Protein AF-A0A944JKP2-F1 (afdb_monomer_lite)

Structure (mmCIF, N/CA/C/O backbone):
data_AF-A0A944JKP2-F1
#
_entry.id   AF-A0A944JKP2-F1
#
loop_
_atom_site.group_PDB
_atom_site.id
_atom_site.type_symbol
_atom_site.label_atom_id
_atom_site.label_alt_id
_atom_site.label_comp_id
_atom_site.label_asym_id
_atom_site.label_entity_id
_atom_site.label_seq_id
_atom_site.pdbx_PDB_ins_code
_atom_site.Cartn_x
_atom_site.Cartn_y
_atom_site.Cartn_z
_atom_site.occupancy
_atom_site.B_iso_or_equiv
_atom_site.auth_seq_id
_atom_site.auth_comp_id
_atom_site.auth_asym_id
_atom_site.au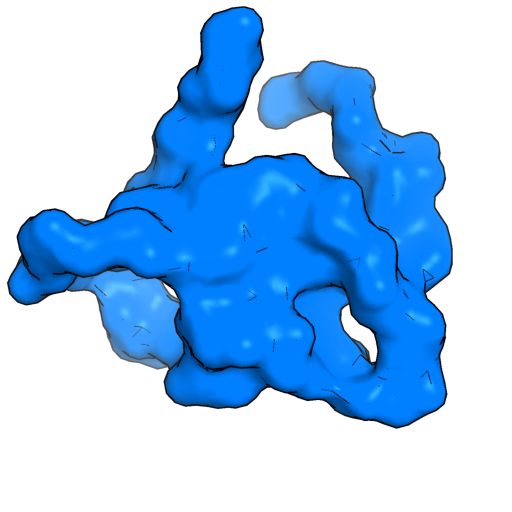th_atom_id
_atom_site.pdbx_PDB_model_num
ATOM 1 N N . MET A 1 1 ? -2.699 17.265 1.364 1.00 40.09 1 MET A N 1
ATOM 2 C CA . MET A 1 1 ? -3.724 16.443 2.036 1.00 40.09 1 MET A CA 1
ATOM 3 C C . MET A 1 1 ? -3.439 15.022 1.600 1.00 40.09 1 MET A C 1
ATOM 5 O O . MET A 1 1 ? -3.475 14.791 0.402 1.00 40.09 1 MET A O 1
ATOM 9 N N . ALA A 1 2 ? -2.970 14.159 2.502 1.00 48.22 2 ALA A N 1
ATOM 10 C CA . ALA A 1 2 ? -2.694 12.766 2.161 1.00 48.22 2 ALA A CA 1
ATOM 11 C C . ALA A 1 2 ? -4.036 12.032 2.059 1.00 48.22 2 ALA A C 1
ATOM 13 O O . ALA A 1 2 ? -4.831 12.096 2.997 1.00 48.22 2 ALA A O 1
ATOM 14 N N . ASP A 1 3 ? -4.303 11.418 0.911 1.00 54.09 3 ASP A N 1
ATOM 15 C CA . ASP A 1 3 ? -5.471 10.568 0.706 1.00 54.09 3 ASP A CA 1
ATOM 16 C C . ASP A 1 3 ? -5.362 9.349 1.623 1.00 54.09 3 ASP A C 1
ATOM 18 O O . ASP A 1 3 ? -4.413 8.569 1.526 1.00 54.09 3 ASP A O 1
ATOM 22 N N . LEU A 1 4 ? -6.312 9.207 2.548 1.00 59.75 4 LEU A N 1
ATOM 23 C CA . LEU A 1 4 ? -6.354 8.069 3.451 1.00 59.75 4 LEU A CA 1
ATOM 24 C C . LEU A 1 4 ? -7.038 6.895 2.747 1.00 59.75 4 LEU A C 1
ATOM 26 O O . LEU A 1 4 ? -8.253 6.905 2.555 1.00 59.75 4 LEU A O 1
ATOM 30 N N . VAL A 1 5 ? -6.269 5.863 2.406 1.00 68.12 5 VAL A N 1
ATOM 31 C CA . VAL A 1 5 ? -6.816 4.615 1.858 1.00 68.12 5 VAL A CA 1
ATOM 32 C C . VAL A 1 5 ? -7.253 3.705 3.007 1.00 68.12 5 VAL A C 1
ATOM 34 O O . VAL A 1 5 ? -6.447 3.401 3.889 1.00 68.12 5 VAL A O 1
ATOM 37 N N . VAL A 1 6 ? -8.516 3.258 2.980 1.00 71.19 6 VAL A N 1
ATOM 38 C CA .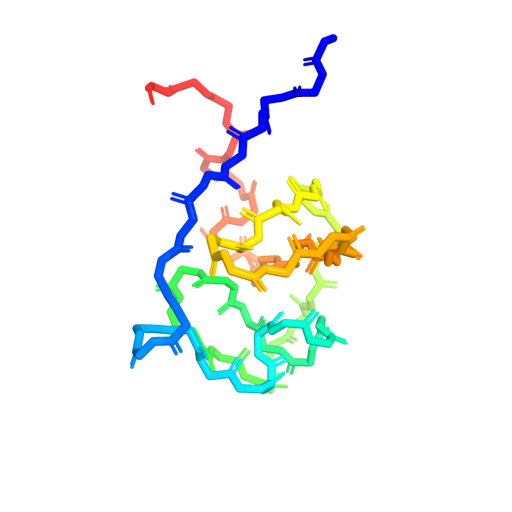 VAL A 1 6 ? -9.071 2.267 3.917 1.00 71.19 6 VAL A CA 1
ATOM 39 C C . VAL A 1 6 ? -9.214 0.921 3.208 1.00 71.19 6 VAL A C 1
ATOM 41 O O . VAL A 1 6 ? -9.957 0.818 2.236 1.00 71.19 6 VAL A O 1
ATOM 44 N N . ALA A 1 7 ? -8.507 -0.103 3.690 1.00 68.31 7 ALA A N 1
ATOM 45 C CA . ALA A 1 7 ? -8.539 -1.465 3.143 1.00 68.31 7 ALA A CA 1
ATOM 46 C C . ALA A 1 7 ? -8.962 -2.493 4.208 1.00 68.31 7 ALA A C 1
ATOM 48 O O . ALA A 1 7 ? -8.816 -2.230 5.403 1.00 68.31 7 ALA A O 1
ATOM 49 N N . ASP A 1 8 ? -9.469 -3.654 3.781 1.00 74.62 8 ASP A N 1
ATOM 50 C CA . ASP A 1 8 ? -9.739 -4.802 4.658 1.00 74.62 8 ASP A CA 1
ATOM 51 C C . ASP A 1 8 ? -8.483 -5.675 4.815 1.00 74.62 8 ASP A C 1
ATOM 53 O O . ASP A 1 8 ? -7.711 -5.842 3.867 1.00 74.62 8 ASP A O 1
ATOM 57 N N . ILE A 1 9 ? -8.253 -6.236 6.007 1.00 68.81 9 ILE A N 1
ATOM 58 C CA . ILE A 1 9 ? -7.047 -7.037 6.255 1.00 68.81 9 ILE A CA 1
ATOM 59 C C . ILE A 1 9 ? -7.036 -8.368 5.495 1.00 68.81 9 ILE A C 1
ATOM 61 O O . ILE A 1 9 ? -5.959 -8.866 5.174 1.00 68.81 9 ILE A O 1
ATOM 65 N N . ALA A 1 10 ? -8.196 -8.947 5.178 1.00 73.88 10 ALA A N 1
ATOM 66 C CA . ALA A 1 10 ? -8.252 -10.192 4.418 1.00 73.88 10 ALA A CA 1
ATOM 67 C C . ALA A 1 10 ? -7.702 -10.020 2.989 1.00 73.88 10 ALA A C 1
ATOM 69 O O . ALA A 1 10 ? -7.199 -10.982 2.409 1.00 73.88 10 ALA A O 1
ATOM 70 N N . ASP A 1 11 ? -7.734 -8.795 2.456 1.00 76.50 11 ASP A N 1
ATOM 71 C CA . ASP A 1 11 ? -7.312 -8.467 1.091 1.00 76.50 11 ASP A CA 1
ATOM 72 C C . ASP A 1 11 ? -5.876 -7.916 0.995 1.00 76.50 11 ASP A C 1
ATOM 74 O O . ASP A 1 11 ? -5.286 -7.860 -0.093 1.00 76.50 11 ASP A O 1
ATOM 78 N N . VAL A 1 12 ? -5.268 -7.530 2.124 1.00 78.12 12 VAL A N 1
ATOM 79 C CA . VAL A 1 12 ? -3.918 -6.950 2.156 1.00 78.12 12 VAL A CA 1
ATOM 80 C C . VAL A 1 12 ? -2.937 -7.905 2.825 1.00 78.12 12 VAL A C 1
ATOM 82 O O . VAL A 1 12 ? -2.976 -8.153 4.027 1.00 78.12 12 VAL A O 1
ATOM 85 N N . SER A 1 13 ? -1.989 -8.421 2.041 1.00 85.50 13 SER A N 1
ATOM 86 C CA . SER A 1 13 ? -0.927 -9.269 2.577 1.00 85.50 13 SER A CA 1
ATOM 87 C C . SER A 1 13 ? -0.021 -8.501 3.545 1.00 85.50 13 SER A C 1
ATOM 89 O O . SER A 1 13 ? 0.260 -7.316 3.360 1.00 85.50 13 SER A O 1
ATOM 91 N N . VAL A 1 14 ? 0.527 -9.207 4.540 1.00 85.81 14 VAL A N 1
ATOM 92 C CA . VAL A 1 14 ? 1.491 -8.651 5.510 1.00 85.81 14 VAL A CA 1
ATOM 93 C C . VAL A 1 14 ? 2.662 -7.963 4.797 1.00 85.81 14 VAL A C 1
ATOM 95 O O . VAL A 1 14 ? 3.078 -6.876 5.183 1.00 85.81 14 VAL A O 1
ATOM 98 N N . ALA A 1 15 ? 3.151 -8.532 3.693 1.00 85.94 15 ALA A N 1
ATOM 99 C CA . ALA A 1 15 ? 4.226 -7.918 2.917 1.00 85.94 15 ALA A CA 1
ATOM 100 C C . ALA A 1 15 ? 3.873 -6.504 2.407 1.00 85.94 15 ALA A C 1
ATOM 102 O O . ALA A 1 15 ? 4.739 -5.633 2.399 1.00 85.94 15 ALA A O 1
ATOM 103 N N . ARG A 1 16 ? 2.613 -6.243 2.029 1.00 91.62 16 ARG A N 1
ATOM 104 C CA . ARG A 1 16 ? 2.157 -4.905 1.607 1.00 91.62 16 ARG A CA 1
ATOM 105 C C . ARG A 1 16 ? 2.041 -3.946 2.785 1.00 91.62 16 ARG A C 1
ATOM 107 O O . ARG A 1 16 ? 2.501 -2.817 2.671 1.00 91.62 16 ARG A O 1
ATOM 114 N N . LEU A 1 17 ? 1.492 -4.404 3.914 1.00 89.88 17 LEU A N 1
ATOM 115 C CA . LEU A 1 17 ? 1.359 -3.587 5.128 1.00 89.88 17 LEU A CA 1
ATOM 116 C C . LEU A 1 17 ? 2.712 -3.055 5.600 1.00 89.88 17 LEU A C 1
ATOM 118 O O . LEU A 1 17 ? 2.837 -1.894 5.961 1.00 89.88 17 LEU A O 1
ATOM 122 N N . HIS A 1 18 ? 3.750 -3.880 5.540 1.00 89.25 18 HIS A N 1
ATOM 123 C CA . HIS A 1 18 ? 5.080 -3.505 6.012 1.00 89.25 18 HIS A CA 1
ATOM 124 C C . HIS A 1 18 ? 5.961 -2.839 4.938 1.00 89.25 18 HIS A C 1
ATOM 126 O O . HIS A 1 18 ? 7.161 -2.680 5.145 1.00 89.25 18 HIS A O 1
ATOM 132 N N . GLY A 1 19 ? 5.396 -2.443 3.790 1.00 92.06 19 GLY A N 1
ATOM 133 C CA . GLY A 1 19 ? 6.146 -1.760 2.732 1.00 92.06 19 GLY A CA 1
ATOM 134 C C . GLY A 1 19 ? 7.185 -2.643 2.024 1.00 92.06 19 GLY A C 1
ATOM 135 O O . GLY A 1 19 ? 8.138 -2.131 1.442 1.00 92.06 19 GLY A O 1
ATOM 136 N N . HIS A 1 20 ? 7.022 -3.966 2.071 1.00 94.25 20 HIS A N 1
ATOM 137 C CA . HIS A 1 20 ? 7.905 -4.942 1.418 1.00 94.25 20 HIS A CA 1
ATOM 138 C C . HIS A 1 20 ? 7.375 -5.427 0.064 1.00 94.25 20 HIS A C 1
ATOM 140 O O . HIS A 1 20 ? 8.048 -6.191 -0.621 1.00 94.25 20 HIS A O 1
ATOM 146 N N . ALA A 1 21 ? 6.172 -5.006 -0.322 1.00 95.06 21 ALA A N 1
ATOM 147 C CA . ALA A 1 21 ? 5.550 -5.350 -1.589 1.00 95.06 21 ALA A CA 1
ATOM 148 C C . ALA A 1 21 ? 4.769 -4.157 -2.141 1.00 95.06 21 ALA A C 1
ATOM 150 O O . ALA A 1 21 ? 4.190 -3.384 -1.379 1.00 95.06 21 ALA A O 1
ATOM 151 N N . CYS A 1 22 ? 4.685 -4.045 -3.467 1.00 94.75 22 CYS A N 1
ATOM 152 C CA . CYS A 1 22 ? 3.840 -3.046 -4.111 1.00 94.75 22 CYS A CA 1
ATOM 153 C C . CYS A 1 22 ? 2.385 -3.189 -3.644 1.00 94.75 22 CYS A C 1
ATOM 155 O O . CYS A 1 22 ? 1.806 -4.276 -3.714 1.00 94.75 22 CYS A O 1
ATOM 157 N N . TRP A 1 23 ? 1.788 -2.076 -3.224 1.00 92.25 23 TRP A N 1
ATOM 158 C CA . TRP A 1 23 ? 0.414 -2.034 -2.736 1.00 92.25 23 TRP A CA 1
ATOM 159 C C . TRP A 1 23 ? -0.592 -2.569 -3.764 1.00 92.25 23 TRP A C 1
ATOM 161 O O . TRP A 1 23 ? -1.415 -3.416 -3.429 1.00 92.25 23 TRP A O 1
ATOM 171 N N . ASP A 1 24 ? -0.454 -2.166 -5.031 1.00 91.06 24 ASP A N 1
ATOM 172 C CA . ASP A 1 24 ? -1.434 -2.484 -6.076 1.00 91.06 24 ASP A CA 1
ATOM 173 C C . ASP A 1 24 ? -1.288 -3.917 -6.621 1.00 91.06 24 ASP A C 1
ATOM 175 O O . ASP A 1 24 ? -2.285 -4.597 -6.848 1.00 91.06 24 ASP A O 1
ATOM 179 N N . CYS A 1 25 ? -0.058 -4.411 -6.829 1.00 92.25 25 CYS A N 1
ATOM 180 C CA . CYS A 1 25 ? 0.166 -5.721 -7.467 1.00 92.25 25 CYS A CA 1
ATOM 181 C C . CYS A 1 25 ? 0.899 -6.761 -6.612 1.00 92.25 25 CYS A C 1
ATOM 183 O O . CYS A 1 25 ? 0.930 -7.931 -6.975 1.00 92.25 25 CYS A O 1
ATOM 185 N N . GLY A 1 26 ? 1.477 -6.386 -5.470 1.00 92.69 26 GLY A N 1
ATOM 186 C CA . GLY A 1 26 ? 2.226 -7.296 -4.596 1.00 92.69 26 GLY A CA 1
ATOM 187 C C . GLY A 1 26 ? 3.642 -7.660 -5.059 1.00 92.69 26 GLY A C 1
ATOM 188 O O . GLY A 1 26 ? 4.225 -8.573 -4.486 1.00 92.69 26 GLY A O 1
ATOM 189 N N . ALA A 1 27 ? 4.207 -6.985 -6.065 1.00 94.62 27 ALA A N 1
ATOM 190 C CA . ALA A 1 27 ? 5.589 -7.224 -6.493 1.00 94.62 27 ALA A CA 1
ATOM 191 C C . ALA A 1 27 ? 6.598 -6.907 -5.372 1.00 94.62 27 ALA A C 1
ATOM 193 O O . ALA A 1 27 ? 6.481 -5.857 -4.741 1.00 94.62 27 ALA A O 1
ATOM 194 N N . VAL A 1 28 ? 7.583 -7.790 -5.164 1.00 93.81 28 VAL A N 1
ATOM 195 C CA . VAL A 1 28 ? 8.611 -7.678 -4.102 1.00 93.81 28 VAL A CA 1
ATOM 196 C C . VAL A 1 28 ? 10.040 -7.502 -4.630 1.00 93.81 28 VAL A C 1
ATOM 198 O O . VAL A 1 28 ? 10.913 -7.075 -3.887 1.00 93.81 28 VAL A O 1
ATOM 201 N N . GLU A 1 29 ? 10.289 -7.816 -5.905 1.00 90.94 29 GLU A N 1
ATOM 202 C CA . GLU A 1 29 ? 11.630 -7.767 -6.523 1.00 90.94 29 GLU A CA 1
ATOM 203 C C . GLU A 1 29 ? 11.891 -6.471 -7.315 1.00 90.94 29 GLU A C 1
ATOM 205 O O . GLU A 1 29 ? 12.973 -6.276 -7.861 1.00 90.94 29 GLU A O 1
ATOM 210 N N . ASP A 1 30 ? 10.895 -5.586 -7.401 1.00 90.12 30 ASP A N 1
ATOM 211 C CA . ASP A 1 30 ? 10.992 -4.298 -8.096 1.00 90.12 30 ASP A CA 1
ATOM 212 C C . ASP A 1 30 ? 11.445 -3.192 -7.128 1.00 90.12 30 ASP A C 1
ATOM 214 O O . ASP A 1 30 ? 11.364 -3.332 -5.906 1.00 90.12 30 ASP A O 1
ATOM 218 N N . VAL A 1 31 ? 11.869 -2.052 -7.670 1.00 92.25 31 VAL A N 1
ATOM 219 C CA . VAL A 1 31 ? 12.130 -0.851 -6.873 1.00 92.25 31 VAL A CA 1
ATOM 220 C C . VAL A 1 31 ? 10.811 -0.370 -6.269 1.00 92.25 31 VAL A C 1
ATOM 222 O O . VAL A 1 31 ? 9.874 -0.024 -6.991 1.00 92.25 31 VAL A O 1
ATOM 225 N N . LEU A 1 32 ? 10.745 -0.339 -4.937 1.00 94.25 32 LEU A N 1
ATOM 226 C CA . LEU A 1 32 ? 9.582 0.124 -4.185 1.00 94.25 32 LEU A CA 1
ATOM 227 C C . LEU A 1 32 ? 9.733 1.611 -3.846 1.00 94.25 32 LEU A C 1
ATOM 229 O O . LEU A 1 32 ? 10.663 2.019 -3.154 1.00 94.25 32 LEU A O 1
ATOM 233 N N . ILE A 1 33 ? 8.806 2.417 -4.352 1.00 94.56 33 ILE A N 1
ATOM 234 C CA . ILE A 1 33 ? 8.786 3.873 -4.228 1.00 94.56 33 ILE A CA 1
ATOM 235 C C . ILE A 1 33 ? 7.728 4.256 -3.183 1.00 94.56 33 ILE A C 1
ATOM 237 O O . ILE A 1 33 ? 6.590 3.784 -3.288 1.00 94.56 33 ILE A O 1
ATOM 241 N N . PRO A 1 34 ? 8.062 5.102 -2.189 1.00 94.44 34 PRO A N 1
ATOM 242 C CA . PRO A 1 34 ? 7.085 5.619 -1.236 1.00 94.44 34 PRO A CA 1
ATOM 243 C C . PRO A 1 34 ? 5.943 6.337 -1.959 1.00 94.44 34 PRO A C 1
ATOM 245 O O . PRO A 1 34 ? 6.184 7.234 -2.765 1.00 94.44 34 PRO A O 1
ATOM 248 N N . ALA A 1 35 ? 4.705 5.938 -1.672 1.00 92.12 35 ALA A N 1
ATOM 249 C CA . ALA A 1 35 ? 3.518 6.421 -2.379 1.00 92.12 35 ALA A CA 1
ATOM 250 C C . ALA A 1 35 ? 2.399 6.906 -1.443 1.00 92.12 35 ALA A C 1
ATOM 252 O O . ALA A 1 35 ? 1.330 7.281 -1.917 1.00 92.12 35 ALA A O 1
ATOM 253 N N . GLY A 1 36 ? 2.634 6.908 -0.130 1.00 91.06 36 GLY A N 1
ATOM 254 C CA . GLY A 1 36 ? 1.691 7.403 0.868 1.00 91.06 36 GLY A CA 1
ATOM 255 C C . GLY A 1 36 ? 1.566 6.457 2.050 1.00 91.06 36 GLY A C 1
ATOM 256 O O . GLY A 1 36 ? 2.492 5.712 2.370 1.00 91.06 36 GLY A O 1
ATOM 257 N N . GLU A 1 37 ? 0.405 6.493 2.689 1.00 91.12 37 GLU A N 1
ATOM 258 C CA . GLU A 1 37 ? 0.109 5.747 3.905 1.00 91.12 37 GLU A CA 1
ATOM 259 C C . GLU A 1 37 ? -1.348 5.256 3.887 1.00 91.12 37 GLU A C 1
ATOM 261 O O . GLU A 1 37 ? -2.217 5.896 3.295 1.00 91.12 37 GLU A O 1
ATOM 266 N N . ALA A 1 38 ? -1.619 4.121 4.530 1.00 86.69 38 ALA A N 1
ATOM 267 C CA . ALA A 1 38 ? -2.950 3.527 4.648 1.00 86.69 38 ALA A CA 1
ATOM 268 C C . ALA A 1 38 ? -3.305 3.256 6.112 1.00 86.69 38 ALA A C 1
ATOM 270 O O . ALA A 1 38 ? -2.443 2.893 6.913 1.00 86.69 38 ALA A O 1
ATOM 271 N N . ILE A 1 39 ? -4.595 3.337 6.439 1.00 87.38 39 ILE A N 1
ATOM 272 C CA . ILE A 1 39 ? -5.144 2.748 7.665 1.00 87.38 39 ILE A CA 1
ATOM 273 C C . ILE A 1 39 ? -5.997 1.559 7.245 1.00 87.38 39 ILE A C 1
ATOM 275 O O . ILE A 1 39 ? -6.913 1.686 6.438 1.00 87.38 39 ILE A O 1
ATOM 279 N N . VAL A 1 40 ? -5.708 0.391 7.800 1.00 82.31 40 VAL A N 1
ATOM 280 C CA . VAL A 1 40 ? -6.481 -0.822 7.519 1.00 82.31 40 VAL A CA 1
ATOM 281 C C . VAL A 1 40 ? -7.580 -0.966 8.558 1.00 82.31 40 VAL A C 1
ATOM 283 O O . VAL A 1 40 ? -7.338 -0.804 9.756 1.00 82.31 40 VAL A O 1
ATOM 286 N N . ALA A 1 41 ? -8.799 -1.249 8.102 1.00 82.56 41 ALA A N 1
ATOM 287 C CA . ALA A 1 41 ? -9.954 -1.399 8.973 1.00 82.56 41 ALA A CA 1
ATOM 288 C C . ALA A 1 41 ? -9.691 -2.484 10.031 1.00 82.56 41 ALA A C 1
ATOM 290 O O . ALA A 1 41 ? -9.170 -3.558 9.735 1.00 82.56 41 ALA A O 1
ATOM 291 N N . GLY A 1 42 ? -10.024 -2.179 11.287 1.00 81.56 42 GLY A N 1
ATOM 292 C CA . GLY A 1 42 ? -9.731 -3.049 12.432 1.00 81.56 42 GLY A CA 1
ATOM 293 C C . GLY A 1 42 ? -8.364 -2.815 13.084 1.00 81.56 42 GLY A C 1
ATOM 294 O O . GLY A 1 42 ? -8.105 -3.385 14.141 1.00 81.56 42 GLY A O 1
ATOM 295 N N . PHE A 1 43 ? -7.524 -1.938 12.523 1.00 80.75 43 PHE A N 1
ATOM 296 C CA . PHE A 1 43 ? -6.235 -1.554 13.095 1.00 80.75 43 PHE A CA 1
ATOM 297 C C . PHE A 1 43 ? -6.177 -0.050 13.354 1.00 80.75 43 PHE A C 1
ATOM 299 O O . PHE A 1 43 ? -6.662 0.759 12.570 1.00 80.75 43 PHE A O 1
ATOM 306 N N . SER A 1 44 ? -5.550 0.335 14.465 1.00 84.44 44 SER A N 1
ATOM 307 C CA . SER A 1 44 ? -5.320 1.738 14.835 1.00 84.44 44 SER A CA 1
ATOM 308 C C . SER A 1 44 ? -3.931 2.240 14.429 1.00 84.44 44 SER A C 1
ATOM 310 O O . SER A 1 44 ? -3.457 3.238 14.966 1.00 84.44 44 SER A O 1
ATOM 312 N N . VAL A 1 45 ? -3.247 1.509 13.546 1.00 87.12 45 VAL A N 1
ATOM 313 C CA . VAL A 1 45 ? -1.884 1.807 13.096 1.00 87.12 45 VAL A CA 1
ATOM 314 C C . VAL A 1 45 ? -1.888 2.157 11.617 1.00 87.12 45 VAL A C 1
ATOM 316 O O . VAL A 1 45 ? -2.617 1.556 10.826 1.00 87.12 45 VAL A O 1
ATOM 319 N N . THR A 1 46 ? -1.051 3.130 11.274 1.00 89.81 46 THR A N 1
ATOM 320 C CA . THR A 1 46 ? -0.807 3.563 9.903 1.00 89.81 46 THR A CA 1
ATOM 321 C C . THR A 1 46 ? 0.297 2.717 9.282 1.00 89.81 46 THR A C 1
ATOM 323 O O . THR A 1 46 ? 1.320 2.451 9.916 1.00 89.81 46 THR A O 1
ATOM 326 N N . TRP A 1 47 ? 0.092 2.317 8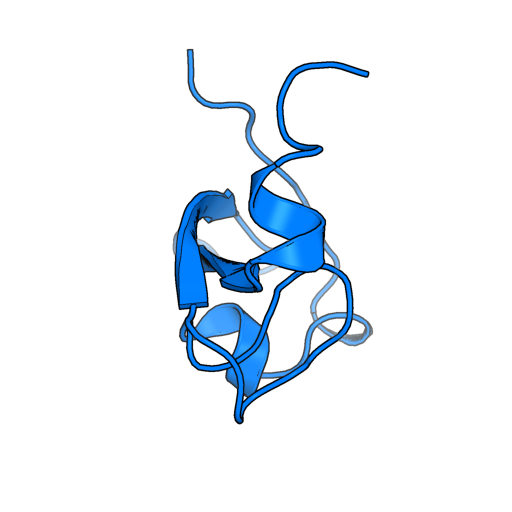.033 1.00 90.06 47 TR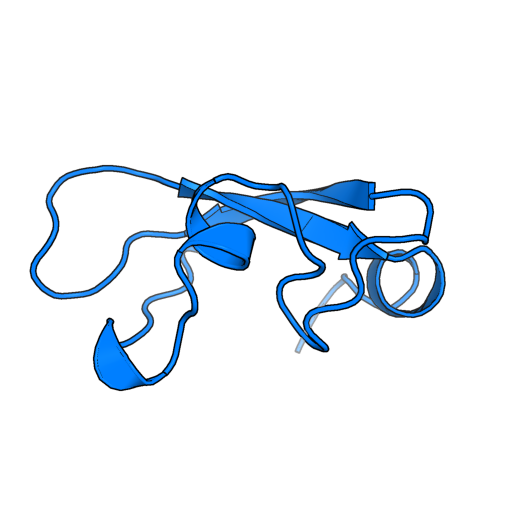P A N 1
ATOM 327 C CA . TRP A 1 47 ? 0.992 1.464 7.272 1.00 90.06 47 TRP A CA 1
ATOM 328 C C . TRP A 1 47 ? 1.569 2.220 6.076 1.00 90.06 47 TRP A C 1
ATOM 330 O O . TRP A 1 47 ? 0.822 2.938 5.406 1.00 90.06 47 TRP A O 1
ATOM 340 N N . PRO A 1 48 ? 2.867 2.068 5.765 1.00 92.00 48 PRO A N 1
ATOM 341 C CA . PRO A 1 48 ? 3.444 2.678 4.578 1.00 92.00 48 PRO A CA 1
ATOM 342 C C . PRO A 1 48 ? 2.874 2.040 3.307 1.00 92.00 48 PRO A C 1
ATOM 344 O O . PRO A 1 48 ? 2.894 0.822 3.136 1.00 92.00 48 PRO A O 1
ATOM 347 N N . ILE A 1 49 ? 2.435 2.877 2.370 1.00 93.25 49 ILE A N 1
ATOM 348 C CA . ILE A 1 49 ? 2.137 2.453 1.004 1.00 93.25 49 ILE A CA 1
ATOM 349 C C . ILE A 1 49 ? 3.403 2.640 0.180 1.00 93.25 49 ILE A C 1
ATOM 351 O O . ILE A 1 49 ? 3.920 3.749 0.024 1.00 93.25 49 ILE A O 1
ATOM 355 N N . VAL A 1 50 ? 3.861 1.549 -0.421 1.00 94.44 50 VAL A N 1
ATOM 356 C CA . VAL A 1 50 ? 4.899 1.578 -1.449 1.00 94.44 50 VAL A CA 1
ATOM 357 C C . VAL A 1 50 ? 4.343 1.044 -2.761 1.00 94.44 50 VAL A C 1
ATOM 359 O O . VAL A 1 50 ? 3.492 0.150 -2.781 1.00 94.44 50 VAL A O 1
ATOM 362 N N . LYS A 1 51 ? 4.817 1.576 -3.883 1.00 95.00 51 LYS A N 1
ATOM 363 C CA . LYS A 1 51 ? 4.429 1.128 -5.224 1.00 95.00 51 LYS A CA 1
ATOM 364 C C . LYS A 1 51 ? 5.665 0.788 -6.039 1.00 95.00 51 LYS A C 1
ATOM 366 O O . LYS A 1 51 ? 6.693 1.438 -5.894 1.00 95.00 51 LYS A O 1
ATOM 371 N N . CYS A 1 52 ? 5.576 -0.234 -6.886 1.00 95.31 52 CYS A N 1
ATOM 372 C CA . CYS A 1 52 ? 6.648 -0.483 -7.842 1.00 95.31 52 CYS A CA 1
ATOM 373 C C . CYS A 1 52 ? 6.698 0.634 -8.890 1.00 95.31 52 CYS A C 1
ATOM 375 O O . CYS A 1 52 ? 5.704 1.337 -9.086 1.00 95.31 52 CYS A O 1
ATOM 377 N N . SER A 1 53 ? 7.827 0.755 -9.588 1.00 93.50 53 SER A N 1
ATOM 378 C CA . SER A 1 53 ? 8.047 1.723 -10.675 1.00 93.50 53 SER A CA 1
ATOM 379 C C . SER A 1 53 ? 6.837 1.870 -11.615 1.00 93.50 53 SER A C 1
ATOM 381 O O . SER A 1 53 ? 6.330 2.972 -11.803 1.00 93.50 53 SER A O 1
ATOM 383 N N . ARG A 1 54 ? 6.269 0.748 -12.077 1.00 92.31 54 ARG A N 1
ATOM 384 C CA . ARG A 1 54 ? 5.066 0.709 -12.931 1.00 92.31 54 ARG A CA 1
ATOM 385 C C . ARG A 1 54 ? 3.840 1.418 -12.342 1.00 92.31 54 ARG A C 1
ATOM 387 O O . ARG A 1 54 ? 3.061 2.001 -13.087 1.00 92.31 54 ARG A O 1
ATOM 394 N N . HIS A 1 55 ? 3.624 1.314 -11.033 1.00 92.56 55 HIS A N 1
ATOM 395 C CA . HIS A 1 55 ? 2.441 1.867 -10.360 1.00 92.56 55 HIS A CA 1
ATOM 396 C C . HIS A 1 55 ? 2.712 3.214 -9.678 1.00 92.56 55 HIS A C 1
ATOM 398 O O . HIS A 1 55 ? 1.766 3.922 -9.336 1.00 92.56 55 HIS A O 1
ATOM 404 N N . ALA A 1 56 ? 3.979 3.588 -9.489 1.00 87.31 56 ALA A N 1
ATOM 405 C 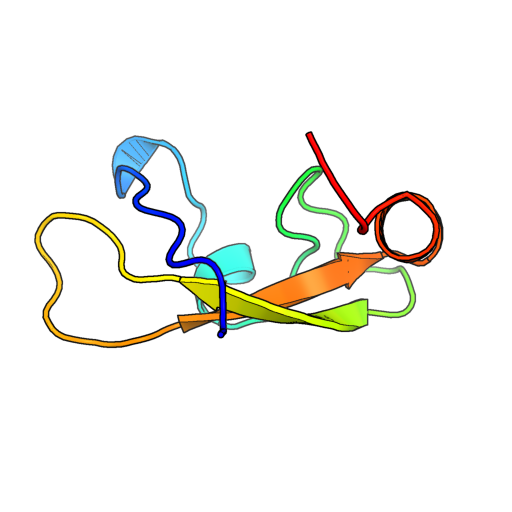CA . ALA A 1 56 ? 4.362 4.884 -8.941 1.00 87.31 56 ALA A CA 1
ATOM 406 C C . ALA A 1 56 ? 4.081 6.025 -9.933 1.00 87.31 56 ALA A C 1
ATOM 408 O O . ALA A 1 56 ? 3.582 7.075 -9.540 1.00 87.31 56 ALA A O 1
ATOM 409 N N . GLU A 1 57 ? 4.316 5.800 -11.229 1.00 70.69 57 GLU A N 1
ATOM 410 C CA . GLU A 1 57 ? 4.132 6.822 -12.273 1.00 70.69 57 GLU A CA 1
ATOM 411 C C . GLU A 1 57 ? 2.655 7.093 -12.624 1.00 70.69 57 GLU A C 1
ATOM 413 O O . GLU A 1 57 ? 2.338 8.108 -13.239 1.00 70.69 57 GLU A O 1
ATOM 418 N N . GLY A 1 58 ? 1.729 6.224 -12.198 1.00 61.78 58 GLY A N 1
ATOM 419 C CA . GLY A 1 58 ? 0.279 6.406 -12.370 1.00 61.78 58 GLY A CA 1
ATOM 420 C C . GLY A 1 58 ? -0.432 7.082 -11.188 1.00 61.78 58 GLY A C 1
ATOM 421 O O . GLY A 1 58 ? -1.647 7.267 -11.230 1.00 61.78 58 GLY A O 1
ATOM 422 N N . GLY A 1 59 ? 0.294 7.414 -10.116 1.00 51.16 59 GLY A N 1
ATOM 423 C CA . GLY A 1 59 ? -0.260 7.845 -8.832 1.00 51.16 59 GLY A CA 1
ATOM 424 C C . GLY A 1 59 ? -0.468 9.352 -8.689 1.00 51.16 59 GLY A C 1
ATOM 425 O O . GLY A 1 59 ? 0.142 9.970 -7.824 1.00 51.16 59 GLY A O 1
ATOM 426 N N . SER A 1 60 ? -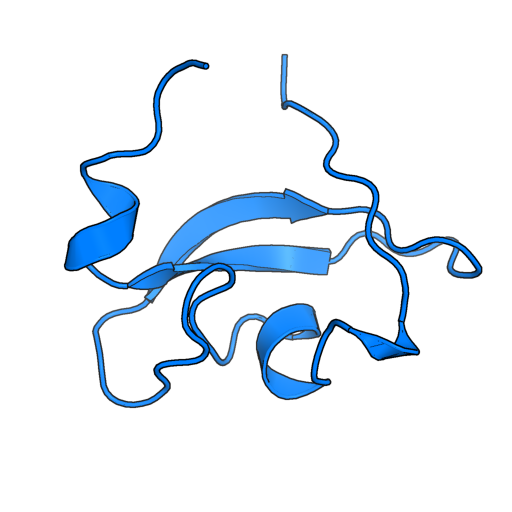1.345 9.951 -9.494 1.00 48.31 60 SER A N 1
ATOM 427 C CA . SER A 1 60 ? -2.009 11.208 -9.122 1.00 48.31 60 SER A CA 1
ATOM 428 C C . SER A 1 60 ? -3.409 11.253 -9.727 1.00 48.31 60 SER A C 1
ATOM 430 O O . SER A 1 60 ? -3.577 11.511 -10.916 1.00 48.31 60 SER A O 1
ATOM 432 N N . GLY A 1 61 ? -4.411 10.986 -8.889 1.00 45.94 61 GLY A N 1
ATOM 433 C CA . GLY A 1 61 ? -5.809 11.317 -9.150 1.00 45.94 61 GLY A CA 1
ATOM 434 C C . GLY A 1 61 ? -6.602 10.297 -9.964 1.00 45.94 61 GLY A C 1
ATOM 435 O O . GLY A 1 61 ? -6.585 10.307 -11.196 1.00 45.94 61 GLY A O 1
ATOM 436 N N . ARG A 1 62 ? -7.414 9.504 -9.265 1.00 38.44 62 ARG A N 1
ATOM 437 C CA . ARG A 1 62 ? -8.838 9.363 -9.584 1.00 38.44 62 ARG A CA 1
ATOM 438 C C . ARG A 1 62 ? -9.608 8.830 -8.390 1.00 38.44 62 ARG A C 1
ATOM 440 O O . ARG A 1 62 ? -9.110 7.864 -7.778 1.00 38.44 62 ARG A O 1
#

Sequence (62 aa):
MADLVVADIADVSVARLHGHACWDCGAVEDVLIPAGEAIVAGFSVTWPIVKCSRHAEGGSGR

Secondary structure (DSSP, 8-state):
----EEE-TTTS-HHHHTTSS-TTT--SSSPEEEEEEEEETT--SEEEEEEEHHHHTT-S--

Radius of gyration: 11.0 Å; chains: 1; bounding box: 22×27×28 Å

pLDDT: mean 81.9, std 15.38, range [38.44, 95.31]

Foldseek 3Di:
DFDEDEAEPVPADPCQQAQQAARPPRHRPADWAFQGWYDYPPDPDIGTHTHGPVVNVVPDDD